Protein AF-G5S676-F1 (afdb_monomer)

Organism: NCBI:txid913086

Secondary structure (DSSP, 8-state):
----TTS--EE---SHHHHHHHHHHHTTT---EEHHHHTT--

Structure (mmCIF, N/CA/C/O backbone):
data_AF-G5S676-F1
#
_entry.id   AF-G5S676-F1
#
loop_
_atom_site.group_PDB
_atom_site.id
_atom_site.type_symbol
_atom_site.label_atom_id
_atom_site.label_alt_id
_atom_site.label_comp_id
_atom_site.label_asym_id
_atom_site.label_entity_id
_atom_site.label_seq_id
_atom_site.pdbx_PDB_ins_code
_atom_site.Cartn_x
_atom_site.Cartn_y
_atom_site.Cartn_z
_atom_site.occupancy
_atom_site.B_iso_or_equiv
_atom_site.auth_seq_id
_atom_site.auth_comp_id
_atom_site.auth_asym_id
_atom_site.auth_atom_id
_atom_site.pdbx_PDB_model_num
ATOM 1 N N . MET A 1 1 ? -11.844 14.563 4.378 1.00 49.53 1 MET A N 1
ATOM 2 C CA . MET A 1 1 ? -10.930 13.400 4.322 1.00 49.53 1 MET A CA 1
ATOM 3 C C . MET A 1 1 ? -11.715 12.233 3.755 1.00 49.53 1 MET A C 1
ATOM 5 O O . MET A 1 1 ? -12.835 12.030 4.200 1.00 49.53 1 MET A O 1
ATOM 9 N N . ALA A 1 2 ? -11.199 11.557 2.729 1.00 63.97 2 ALA A N 1
ATOM 10 C CA . ALA A 1 2 ? -11.876 10.406 2.141 1.00 63.97 2 ALA A CA 1
ATOM 11 C C . ALA A 1 2 ? -11.683 9.181 3.043 1.00 63.97 2 ALA A C 1
ATOM 13 O O . ALA A 1 2 ? -10.555 8.867 3.421 1.00 63.97 2 ALA A O 1
ATOM 14 N N . ASP A 1 3 ? -12.788 8.537 3.402 1.00 65.31 3 ASP A N 1
ATOM 15 C CA . ASP A 1 3 ? -12.795 7.288 4.152 1.00 65.31 3 ASP A CA 1
ATOM 16 C C . ASP A 1 3 ? -12.567 6.121 3.179 1.00 65.31 3 ASP A C 1
ATOM 18 O O . ASP A 1 3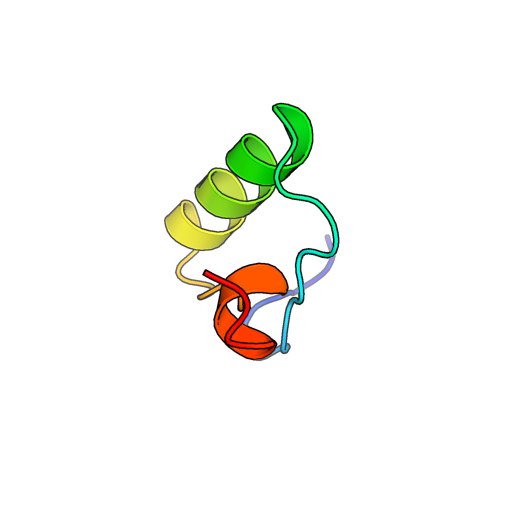 ? -13.358 5.921 2.246 1.00 65.31 3 ASP A O 1
ATOM 22 N N . TYR A 1 4 ? -11.433 5.436 3.334 1.00 70.56 4 TYR A N 1
ATOM 23 C CA . TYR A 1 4 ? -11.020 4.281 2.521 1.00 70.56 4 TYR A CA 1
ATOM 24 C C . TYR A 1 4 ? -11.139 2.960 3.288 1.00 70.56 4 TYR A C 1
ATOM 26 O O . TYR A 1 4 ? -10.853 1.902 2.730 1.00 70.56 4 TYR A O 1
ATOM 34 N N . GLN A 1 5 ? -11.534 3.024 4.560 1.00 64.69 5 GLN A N 1
ATOM 35 C CA . GLN A 1 5 ? -11.845 1.847 5.357 1.00 64.69 5 GLN A CA 1
ATOM 36 C C . GLN A 1 5 ? -13.054 1.157 4.697 1.00 64.69 5 GLN A C 1
ATOM 38 O O . GLN A 1 5 ? -13.937 1.828 4.165 1.00 64.69 5 GLN A O 1
ATOM 43 N N . ASP A 1 6 ? -13.034 -0.174 4.606 1.00 66.31 6 ASP A N 1
ATOM 44 C CA . ASP A 1 6 ? -14.056 -0.984 3.913 1.00 66.31 6 ASP A CA 1
ATOM 45 C C . ASP A 1 6 ? -14.187 -0.812 2.383 1.00 66.31 6 ASP A C 1
ATOM 47 O O . ASP A 1 6 ? -15.042 -1.441 1.755 1.00 66.31 6 ASP A O 1
ATOM 51 N N . LYS A 1 7 ? -13.331 -0.015 1.728 1.00 68.69 7 LYS A N 1
ATOM 52 C CA . LYS A 1 7 ? -13.348 0.128 0.261 1.00 68.69 7 LYS A CA 1
ATOM 53 C C . LYS A 1 7 ? -12.228 -0.671 -0.386 1.00 68.69 7 LYS A C 1
ATOM 55 O O . LYS A 1 7 ? -11.092 -0.669 0.075 1.00 68.69 7 LYS A O 1
ATOM 60 N N . ASN A 1 8 ? -12.548 -1.322 -1.503 1.00 70.06 8 ASN A N 1
ATOM 61 C CA . ASN A 1 8 ? -11.577 -2.092 -2.271 1.00 70.06 8 ASN A CA 1
ATOM 62 C C . ASN A 1 8 ? -10.632 -1.139 -3.027 1.00 70.06 8 ASN A C 1
ATOM 64 O O 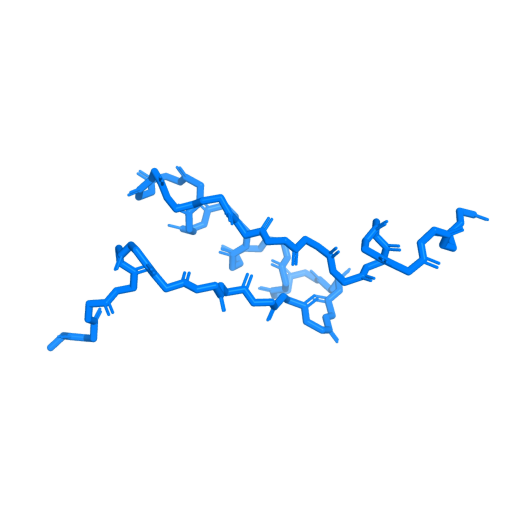. ASN A 1 8 ? -11.000 -0.581 -4.064 1.00 70.06 8 ASN A O 1
ATOM 68 N N . VAL A 1 9 ? -9.441 -0.901 -2.472 1.00 73.56 9 VAL A N 1
ATOM 69 C CA . VAL A 1 9 ? -8.415 -0.029 -3.060 1.00 73.56 9 VAL A CA 1
ATOM 70 C C . VAL A 1 9 ? -7.479 -0.871 -3.924 1.00 73.56 9 VAL A C 1
ATOM 72 O O . VAL A 1 9 ? -6.754 -1.725 -3.415 1.00 73.56 9 VAL A O 1
ATOM 75 N N . VAL A 1 10 ? -7.483 -0.608 -5.233 1.00 77.12 10 VAL A N 1
ATOM 76 C CA . VAL A 1 10 ? -6.613 -1.275 -6.213 1.00 77.12 10 VAL A CA 1
ATO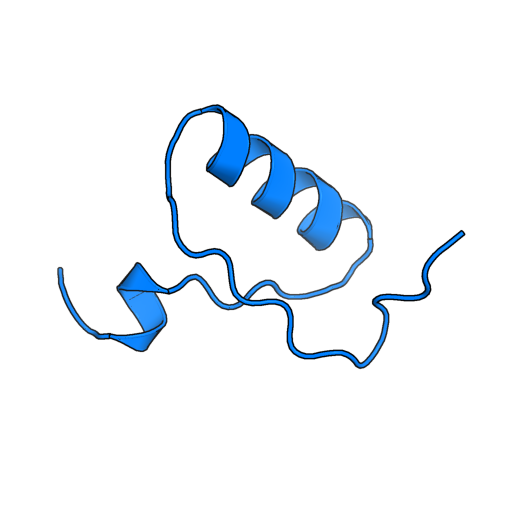M 77 C C . VAL A 1 10 ? -5.476 -0.338 -6.606 1.00 77.12 10 VAL A C 1
ATOM 79 O O . VAL A 1 10 ? -5.720 0.800 -7.011 1.00 77.12 10 VAL A O 1
ATOM 82 N N . ILE A 1 11 ? -4.235 -0.817 -6.529 1.00 79.56 11 ILE A N 1
ATOM 83 C CA . ILE A 1 11 ? -3.051 -0.043 -6.929 1.00 79.56 11 ILE A CA 1
ATOM 84 C C . ILE A 1 11 ? -2.598 -0.516 -8.313 1.00 79.56 11 ILE A C 1
ATOM 86 O O . ILE A 1 11 ? -2.089 -1.620 -8.459 1.00 79.56 11 ILE A O 1
ATOM 90 N N . ILE A 1 12 ? -2.784 0.323 -9.341 1.00 77.00 12 ILE A N 1
ATOM 91 C CA . ILE A 1 12 ? -2.537 -0.008 -10.766 1.00 77.00 12 ILE A CA 1
ATOM 92 C C . ILE A 1 12 ? -1.121 0.441 -11.203 1.00 77.00 12 ILE A C 1
ATOM 94 O O . ILE A 1 12 ? -0.870 0.813 -12.344 1.00 77.00 12 ILE A O 1
ATOM 98 N N . GLY A 1 13 ? -0.160 0.429 -10.278 1.00 72.06 13 GLY A N 1
ATOM 99 C CA . GLY A 1 13 ? 1.225 0.784 -10.577 1.00 72.06 13 GLY A CA 1
ATOM 100 C C . GLY A 1 13 ? 2.155 0.592 -9.387 1.00 72.06 13 GLY A C 1
ATOM 101 O O . GLY A 1 13 ? 2.065 1.333 -8.416 1.00 72.06 13 GLY A O 1
ATOM 102 N N . LEU A 1 14 ? 3.086 -0.357 -9.491 1.00 70.44 14 LEU A N 1
ATOM 103 C CA . LEU A 1 14 ? 4.141 -0.639 -8.505 1.00 70.44 14 LEU A CA 1
ATOM 104 C C . LEU A 1 14 ? 5.413 0.190 -8.777 1.00 70.44 14 LEU A C 1
ATOM 106 O O . LEU A 1 14 ? 6.522 -0.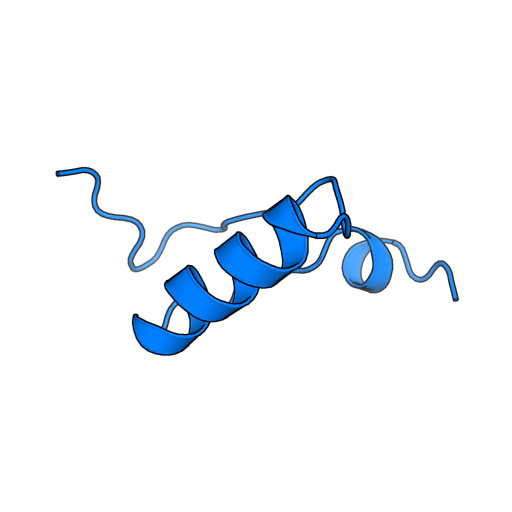331 -8.846 1.00 70.44 14 LEU A O 1
ATOM 110 N N . GLY A 1 15 ? 5.261 1.498 -8.993 1.00 80.50 15 GLY A N 1
ATOM 111 C CA . GLY A 1 15 ? 6.404 2.420 -9.003 1.00 80.50 15 GLY A CA 1
ATOM 112 C C . GLY A 1 15 ? 6.853 2.790 -7.583 1.00 80.50 15 GLY A C 1
ATOM 113 O O . GLY A 1 15 ? 6.245 2.370 -6.599 1.00 80.50 15 GLY A O 1
ATOM 114 N N . LEU A 1 16 ? 7.851 3.675 -7.463 1.00 75.25 16 LEU A N 1
ATOM 115 C CA . LEU A 1 16 ? 8.239 4.294 -6.179 1.00 75.25 16 LEU A CA 1
ATOM 116 C C . LEU A 1 16 ? 7.043 4.948 -5.465 1.00 75.25 16 LEU A C 1
ATOM 118 O O 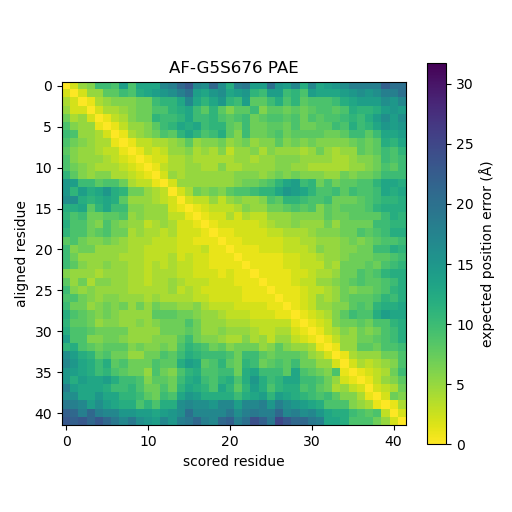. LEU A 1 16 ? 6.872 4.799 -4.261 1.00 75.25 16 LEU A O 1
ATOM 122 N N . THR A 1 17 ? 6.172 5.616 -6.224 1.00 80.44 17 THR A N 1
ATOM 123 C CA . THR A 1 17 ? 4.945 6.241 -5.707 1.00 80.44 17 THR A CA 1
ATOM 124 C C . THR A 1 17 ? 3.874 5.221 -5.315 1.00 80.44 17 THR A C 1
ATOM 126 O O . THR A 1 17 ? 3.124 5.446 -4.366 1.00 80.44 17 THR A O 1
ATOM 129 N N . GLY A 1 18 ? 3.819 4.086 -6.018 1.00 77.88 18 GLY A N 1
ATOM 130 C CA . GLY A 1 18 ? 2.900 2.984 -5.743 1.00 77.88 18 GLY A CA 1
ATOM 131 C C . GLY A 1 18 ? 3.227 2.264 -4.444 1.00 77.88 18 GLY A C 1
ATOM 132 O O . GLY A 1 18 ? 2.337 2.039 -3.632 1.00 77.88 18 GLY A O 1
ATOM 133 N N . LEU A 1 19 ? 4.514 1.997 -4.204 1.00 79.75 19 LEU A N 1
ATOM 134 C CA . LEU A 1 19 ? 5.012 1.425 -2.951 1.00 79.75 19 LEU A CA 1
ATOM 135 C C . LEU A 1 19 ? 4.706 2.324 -1.747 1.00 79.75 19 LEU A C 1
ATOM 137 O O . LEU A 1 19 ? 4.248 1.831 -0.720 1.00 79.75 19 LEU A O 1
ATOM 141 N N . SER A 1 20 ? 4.866 3.645 -1.880 1.00 80.69 20 SER A N 1
ATOM 142 C CA . SER A 1 20 ? 4.464 4.582 -0.821 1.00 80.69 20 SER A CA 1
ATOM 143 C C . SER A 1 20 ? 2.949 4.608 -0.591 1.00 80.69 20 SER A C 1
ATOM 145 O O . SER A 1 20 ? 2.513 4.780 0.544 1.00 80.69 20 SER A O 1
ATOM 147 N N . CYS A 1 21 ? 2.132 4.415 -1.634 1.00 80.75 21 CYS A N 1
ATOM 148 C CA . CYS A 1 21 ? 0.683 4.272 -1.466 1.00 80.75 21 CYS A CA 1
ATOM 149 C C . CYS A 1 21 ? 0.332 2.970 -0.736 1.00 80.75 21 CYS A C 1
ATOM 151 O O . CYS A 1 21 ? -0.514 3.001 0.154 1.00 80.75 21 CYS A O 1
ATOM 153 N N . VAL A 1 22 ? 0.996 1.854 -1.060 1.00 79.81 22 VAL A N 1
ATOM 154 C CA . VAL A 1 22 ? 0.818 0.576 -0.350 1.00 79.81 22 VAL A CA 1
ATOM 155 C C . VAL A 1 22 ? 1.108 0.763 1.135 1.00 79.81 22 VAL A C 1
ATOM 157 O O . VAL A 1 22 ? 0.248 0.451 1.949 1.00 79.81 22 VAL A O 1
ATOM 160 N N . ASP A 1 23 ? 2.270 1.322 1.479 1.00 81.56 23 ASP A N 1
ATOM 161 C CA . ASP A 1 23 ? 2.685 1.554 2.868 1.00 81.56 23 ASP A CA 1
ATOM 162 C C . ASP A 1 23 ? 1.700 2.464 3.619 1.00 81.56 23 ASP A C 1
ATOM 164 O O . ASP A 1 23 ? 1.259 2.149 4.723 1.00 81.56 23 ASP A O 1
ATOM 168 N N . PHE A 1 24 ? 1.241 3.538 2.972 1.00 82.31 24 PHE A N 1
ATOM 169 C CA . PHE A 1 24 ? 0.255 4.456 3.536 1.00 82.31 24 PHE A CA 1
ATOM 170 C C . PHE A 1 24 ? -1.101 3.797 3.826 1.00 82.31 24 PHE A C 1
ATOM 172 O O . PHE A 1 24 ? -1.736 4.115 4.835 1.00 82.31 24 PHE A O 1
ATOM 179 N N . PHE A 1 25 ? -1.569 2.900 2.954 1.00 80.00 25 PHE A N 1
ATOM 180 C CA . PHE A 1 25 ? -2.809 2.150 3.172 1.00 80.00 25 PHE A CA 1
ATOM 181 C C . PHE A 1 25 ? -2.620 1.030 4.201 1.00 80.00 25 PHE A C 1
ATOM 183 O O . PHE A 1 25 ? -3.469 0.874 5.082 1.00 80.00 25 PHE A O 1
ATOM 190 N N . LEU A 1 26 ? -1.474 0.343 4.171 1.00 79.44 26 LEU A N 1
ATOM 191 C CA . LEU A 1 26 ? -1.109 -0.707 5.120 1.00 79.44 26 LEU A CA 1
ATOM 192 C C . LEU A 1 26 ? -1.016 -0.159 6.553 1.00 79.44 26 LEU A C 1
ATOM 194 O O . LEU A 1 26 ? -1.591 -0.737 7.472 1.00 79.44 26 LEU A O 1
ATOM 198 N N . ALA A 1 27 ? -0.390 1.008 6.740 1.00 83.44 27 ALA A N 1
ATOM 199 C CA . ALA A 1 27 ? -0.306 1.709 8.024 1.00 83.44 27 ALA A CA 1
ATOM 200 C C . ALA A 1 27 ? -1.680 2.132 8.579 1.00 83.44 27 ALA A C 1
ATOM 202 O O . ALA A 1 27 ? -1.832 2.348 9.780 1.00 83.44 27 ALA A O 1
ATOM 203 N N . ARG A 1 28 ? -2.695 2.242 7.715 1.00 80.50 28 ARG A N 1
ATOM 204 C CA . ARG A 1 28 ? -4.086 2.559 8.076 1.00 80.50 28 ARG A CA 1
ATOM 205 C C . ARG A 1 28 ? -4.957 1.310 8.249 1.00 80.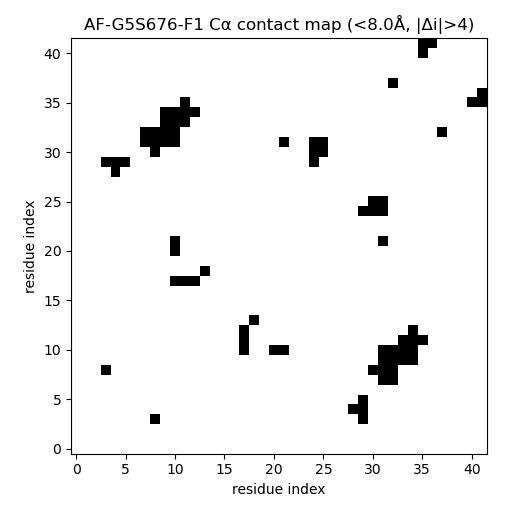50 28 ARG A C 1
ATOM 207 O O . ARG A 1 28 ? -6.156 1.450 8.476 1.00 80.50 28 ARG A O 1
ATOM 214 N N . GLY A 1 29 ? -4.378 0.112 8.135 1.00 77.19 29 GLY A N 1
ATOM 215 C CA . GLY A 1 29 ? -5.098 -1.160 8.236 1.00 77.19 29 GLY A CA 1
ATOM 216 C C . GLY A 1 29 ? -6.003 -1.460 7.039 1.00 77.19 29 GLY A C 1
ATOM 217 O O . GLY A 1 29 ? -6.849 -2.345 7.121 1.00 77.19 29 GLY A O 1
ATOM 218 N N . VAL A 1 30 ? -5.846 -0.730 5.932 1.00 77.25 30 VAL A N 1
ATOM 219 C CA . VAL A 1 30 ? -6.505 -1.043 4.663 1.00 77.25 30 VAL A CA 1
ATOM 220 C C . VAL A 1 30 ? -5.575 -1.984 3.915 1.00 77.25 30 VAL A C 1
ATOM 222 O O . VAL A 1 30 ? -4.409 -1.660 3.722 1.00 77.25 30 VAL A O 1
ATOM 225 N N . THR A 1 31 ? -6.061 -3.149 3.498 1.00 75.44 31 THR A N 1
ATOM 226 C CA . THR A 1 31 ? -5.286 -4.075 2.666 1.00 75.44 31 THR A CA 1
ATOM 227 C C . THR A 1 31 ? -5.420 -3.653 1.202 1.00 75.44 31 THR A C 1
ATOM 229 O O . THR A 1 31 ? -6.467 -3.924 0.605 1.00 75.44 31 THR A O 1
ATOM 232 N N . PRO A 1 32 ? -4.426 -2.971 0.597 1.00 72.69 32 PRO A N 1
ATOM 233 C CA . PRO A 1 32 ? -4.483 -2.698 -0.828 1.00 72.69 32 PRO A CA 1
ATOM 234 C C . PRO A 1 32 ? -4.328 -4.017 -1.583 1.00 72.69 32 PRO A C 1
ATOM 236 O O . PRO A 1 32 ? -3.413 -4.797 -1.313 1.00 72.69 32 PRO A O 1
ATOM 239 N N . VAL A 1 33 ? -5.208 -4.267 -2.547 1.00 70.31 33 VAL A N 1
ATOM 240 C CA . VAL A 1 33 ? -4.988 -5.353 -3.499 1.00 70.31 33 VAL A CA 1
ATOM 241 C C . VAL A 1 33 ? -4.021 -4.840 -4.555 1.00 70.31 33 VAL A C 1
ATOM 243 O O . VAL A 1 33 ? -4.324 -3.937 -5.341 1.00 70.31 33 VAL A O 1
ATOM 246 N N . ASP A 1 34 ? -2.810 -5.384 -4.530 1.00 67.06 34 ASP A N 1
ATOM 247 C CA . ASP A 1 34 ? -1.860 -5.146 -5.600 1.00 67.06 34 ASP A CA 1
ATOM 248 C C . ASP A 1 34 ? -2.425 -5.7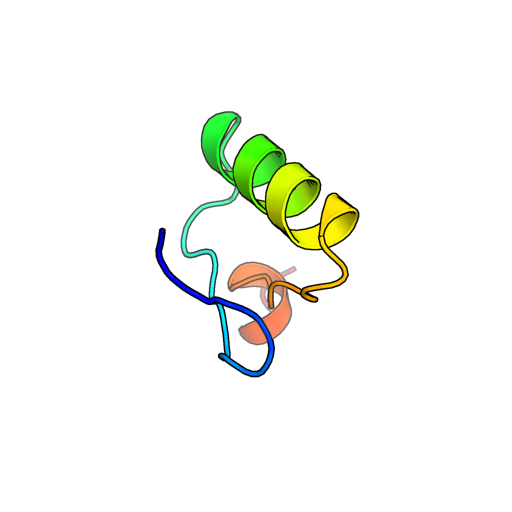12 -6.911 1.00 67.06 34 ASP A C 1
ATOM 250 O O . ASP A 1 34 ? -2.845 -6.870 -6.985 1.00 67.06 34 ASP A O 1
ATOM 254 N N . PHE A 1 35 ? -2.461 -4.878 -7.950 1.00 62.91 35 PHE A N 1
ATOM 255 C CA . PHE A 1 35 ? -3.008 -5.265 -9.245 1.00 62.91 35 PHE A CA 1
ATOM 256 C C . PHE A 1 35 ? -2.166 -6.350 -9.926 1.00 62.91 35 PHE A C 1
ATOM 258 O O . PHE A 1 35 ? -2.713 -7.159 -10.677 1.00 62.91 35 PHE A O 1
ATOM 265 N N . PHE A 1 36 ? -0.855 -6.387 -9.672 1.00 57.56 36 PHE A N 1
ATOM 266 C CA . PHE A 1 36 ? 0.033 -7.390 -10.256 1.00 57.56 36 PHE A CA 1
ATOM 267 C C . PHE A 1 36 ? -0.251 -8.780 -9.664 1.00 57.56 36 PHE A C 1
ATOM 269 O O . PHE A 1 36 ? -0.526 -9.721 -10.414 1.00 57.56 36 PHE A O 1
ATOM 276 N N . LEU A 1 37 ? -0.363 -8.881 -8.336 1.00 59.34 37 LEU A N 1
ATOM 277 C CA . LEU A 1 37 ? -0.786 -10.092 -7.632 1.00 59.34 37 LEU A CA 1
ATOM 278 C C . LEU A 1 37 ? -2.228 -10.488 -7.985 1.00 59.34 37 LEU A C 1
ATOM 280 O O . LEU A 1 37 ? -2.501 -11.663 -8.219 1.00 59.34 37 LEU A O 1
ATOM 284 N N . ALA A 1 38 ? -3.144 -9.523 -8.110 1.00 63.12 38 ALA A N 1
ATOM 285 C CA . ALA A 1 38 ? -4.526 -9.785 -8.518 1.00 63.12 38 ALA A CA 1
ATOM 286 C C . ALA A 1 38 ? -4.645 -10.323 -9.957 1.00 63.12 38 ALA A C 1
ATOM 288 O O . ALA A 1 38 ? -5.635 -10.979 -10.284 1.00 63.12 38 ALA A O 1
ATOM 289 N N . ARG A 1 39 ? -3.657 -10.069 -10.825 1.00 62.50 39 ARG A N 1
ATOM 290 C CA . ARG A 1 39 ? -3.615 -10.603 -12.195 1.00 62.50 39 ARG A CA 1
ATOM 291 C C . ARG A 1 39 ? -2.756 -11.856 -12.358 1.00 62.50 39 ARG A C 1
ATOM 293 O O . ARG A 1 39 ? -2.704 -12.368 -13.474 1.00 62.50 39 ARG A O 1
ATOM 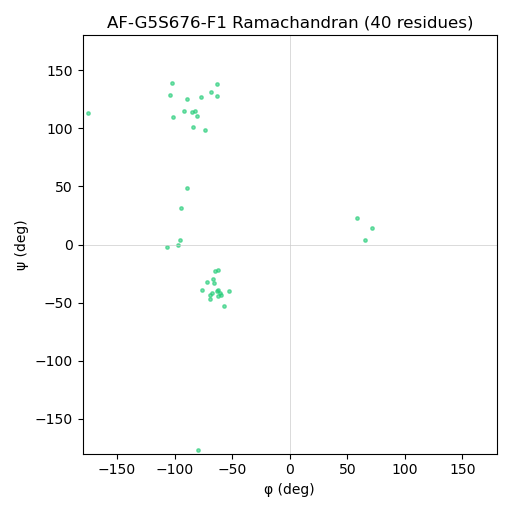300 N N . GLY A 1 40 ? -2.124 -12.364 -11.295 1.00 60.03 40 GLY A N 1
ATOM 301 C CA . GLY A 1 40 ? -1.312 -13.587 -11.349 1.00 60.03 40 GLY A CA 1
ATOM 302 C C . GLY A 1 40 ? -0.158 -13.520 -12.353 1.00 60.03 40 GLY A C 1
ATOM 303 O O . GLY A 1 40 ? 0.295 -14.552 -12.839 1.00 60.03 40 GLY A O 1
ATOM 304 N N . VAL A 1 41 ? 0.279 -12.311 -12.706 1.00 57.72 41 VAL A N 1
ATOM 305 C CA . VAL A 1 41 ? 1.480 -12.108 -13.511 1.00 57.72 41 VAL A CA 1
ATOM 306 C C . VAL A 1 41 ? 2.614 -12.125 -12.497 1.00 57.72 41 VAL A C 1
ATOM 308 O O . VAL A 1 41 ? 2.618 -11.290 -11.606 1.00 57.72 41 VAL A O 1
ATOM 311 N N . ALA A 1 42 ? 3.488 -13.121 -12.557 1.00 50.69 42 ALA A N 1
ATOM 312 C CA . ALA A 1 42 ? 4.754 -13.179 -11.833 1.00 50.69 42 ALA A CA 1
ATOM 313 C C . ALA A 1 42 ? 5.869 -13.275 -12.873 1.00 50.69 42 ALA A C 1
ATOM 315 O O . ALA A 1 42 ? 5.629 -13.946 -13.906 1.00 50.69 42 ALA A O 1
#

Solvent-accessible surface area (backbone atoms only — not comparable to full-atom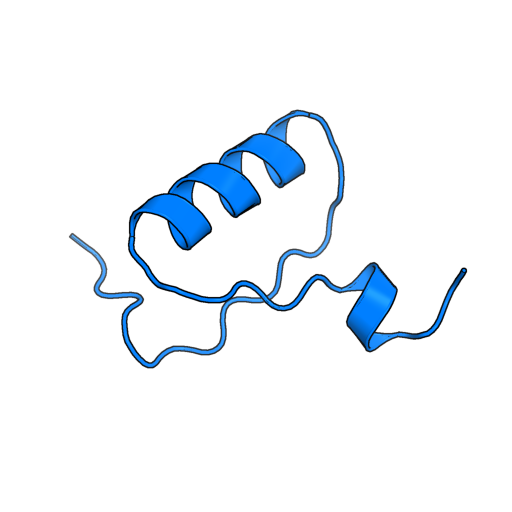 values): 2753 Å² total; per-residue (Å²): 134,89,84,56,76,98,51,92,46,72,46,93,48,90,47,79,70,32,51,52,48,47,51,59,34,50,78,69,74,33,79,64,45,50,44,52,69,75,64,71,64,126

Foldseek 3Di:
DDDCVPPAAEQPDPDPVSVVVCVVCVVVVHHHDYVCVVVPPD

Sequence (42 aa):
MADYQDKNVVIIGLGLTGLSCVDFFLARGVTPVDFFLARGVA

Radius of gyration: 10.45 Å; Cα contacts (8 Å, |Δi|>4): 38; chains: 1; bounding box: 22×27×22 Å

Nearest PDB structures (foldseek):
  8oy0-assembly1_C  TM=7.166E-01  e=3.549E+00  Acinetobacter baumannii ATCC 17978
  8oy0-assembly1_D  TM=7.149E-01  e=3.813E+00  Acinetobacter baumannii ATCC 17978
  8oy0-assembly1_B  TM=7.174E-01  e=4.731E+00  Acinetobacter baumannii ATCC 17978
  3a11-assembly1_B  TM=6.511E-01  e=9.706E+00  Thermococcus kodakarensis KOD1

Mean predicted aligned error: 7.47 Å

pLDDT: mean 71.55, std 8.89, range [49.53, 83.44]